Protein AF-A0ABD0RF25-F1 (afdb_monomer)

Radius of gyration: 21.56 Å; Cα contacts (8 Å, |Δi|>4): 40; chains: 1; bounding box: 48×28×46 Å

pLDDT: mean 80.98, std 17.16, range [40.94, 96.62]

Secondary structure (DSSP, 8-state):
-EETT-SPBPTTSSSB-PEEP-------SS--HHHHHHHHHHHHH-TT-----T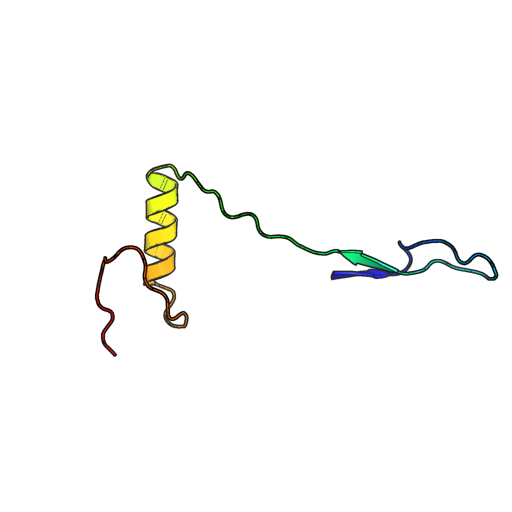T------

Mean predicted aligned error: 10.18 Å

Structure (mmCIF, N/CA/C/O backbone):
data_AF-A0ABD0RF25-F1
#
_entry.id   AF-A0ABD0RF25-F1
#
loop_
_atom_site.group_PDB
_atom_site.id
_atom_site.type_symbol
_atom_site.label_atom_id
_atom_site.label_alt_id
_atom_site.label_comp_id
_atom_site.label_asym_id
_atom_site.label_entity_id
_atom_site.label_seq_id
_atom_site.pdbx_PDB_ins_code
_atom_site.Cartn_x
_atom_site.Cartn_y
_atom_site.Cartn_z
_atom_site.occupancy
_atom_site.B_iso_or_equiv
_atom_site.auth_seq_id
_atom_site.auth_comp_id
_atom_site.auth_asym_id
_atom_site.auth_atom_id
_atom_site.pdbx_PDB_model_num
ATOM 1 N N . ILE A 1 1 ? 7.438 -5.628 -8.414 1.00 92.19 1 ILE A N 1
ATOM 2 C CA . ILE A 1 1 ? 7.156 -4.462 -9.297 1.00 92.19 1 ILE A CA 1
ATOM 3 C C . ILE A 1 1 ? 8.425 -4.154 -10.091 1.00 92.19 1 ILE A C 1
ATOM 5 O O . ILE A 1 1 ? 9.498 -4.195 -9.494 1.00 92.19 1 ILE A O 1
ATOM 9 N N . ARG A 1 2 ? 8.332 -3.896 -11.406 1.00 95.00 2 ARG A N 1
ATOM 10 C CA . ARG A 1 2 ? 9.495 -3.631 -12.277 1.00 95.00 2 ARG A CA 1
ATOM 11 C C . ARG A 1 2 ? 9.454 -2.206 -12.819 1.00 95.00 2 ARG A C 1
ATOM 13 O O . ARG A 1 2 ? 8.467 -1.819 -13.438 1.00 95.00 2 ARG A O 1
ATOM 20 N N . LEU A 1 3 ? 10.540 -1.462 -12.637 1.00 94.94 3 LEU A N 1
ATOM 21 C CA . LEU A 1 3 ? 10.746 -0.153 -13.250 1.00 94.94 3 LEU A CA 1
ATOM 22 C C . LEU A 1 3 ? 11.757 -0.300 -14.387 1.00 94.94 3 LEU A C 1
ATOM 24 O O . LEU A 1 3 ? 12.969 -0.371 -14.160 1.00 94.94 3 LEU A O 1
ATOM 28 N N . SER A 1 4 ? 11.235 -0.392 -15.608 1.00 94.19 4 SER A N 1
ATOM 29 C CA . SER A 1 4 ? 12.054 -0.648 -16.791 1.00 94.19 4 SER A CA 1
ATOM 30 C C . SER A 1 4 ? 13.004 0.530 -17.063 1.00 94.19 4 SER A C 1
ATOM 32 O O . SER A 1 4 ? 12.576 1.686 -17.011 1.00 94.19 4 SER A O 1
ATOM 34 N N . GLY A 1 5 ? 14.287 0.261 -17.317 1.00 93.69 5 GLY A N 1
ATOM 35 C CA . GLY A 1 5 ? 15.297 1.287 -17.624 1.00 93.69 5 GLY A CA 1
ATOM 36 C C . GLY A 1 5 ? 15.714 2.192 -16.452 1.00 93.69 5 GLY A C 1
ATOM 37 O O . GLY A 1 5 ? 16.384 3.200 -16.668 1.00 93.69 5 GLY A O 1
ATOM 38 N N . LYS A 1 6 ? 15.304 1.876 -15.214 1.00 95.44 6 LYS A N 1
ATOM 39 C CA . LYS A 1 6 ? 15.698 2.606 -13.986 1.00 95.44 6 LYS A CA 1
ATOM 40 C C . LYS A 1 6 ? 16.797 1.909 -13.179 1.00 95.44 6 LYS A C 1
ATOM 42 O O . LYS A 1 6 ? 17.098 2.321 -12.063 1.00 95.44 6 LYS A O 1
ATOM 47 N N . GLY A 1 7 ? 17.360 0.833 -13.716 1.00 92.12 7 GLY A N 1
ATOM 48 C CA . GLY A 1 7 ? 18.505 0.126 -13.155 1.00 92.12 7 GLY A CA 1
ATOM 49 C C . GLY A 1 7 ? 19.839 0.762 -13.552 1.00 92.12 7 GLY A C 1
ATOM 50 O O . GLY A 1 7 ? 19.905 1.890 -14.033 1.00 92.12 7 GLY A O 1
ATOM 51 N N . ILE A 1 8 ? 20.925 0.024 -13.336 1.00 94.12 8 ILE A N 1
ATOM 52 C CA . ILE A 1 8 ? 22.297 0.509 -13.549 1.00 94.12 8 ILE A CA 1
ATOM 53 C C . ILE A 1 8 ? 22.590 0.658 -15.059 1.00 94.12 8 ILE A C 1
ATOM 55 O O . ILE A 1 8 ? 22.138 -0.184 -15.845 1.00 94.12 8 ILE A O 1
ATOM 59 N N . PRO A 1 9 ? 23.328 1.704 -15.490 1.00 94.44 9 PRO A N 1
ATOM 60 C CA . PRO A 1 9 ? 23.801 1.830 -16.870 1.00 94.44 9 PRO A CA 1
ATOM 61 C C . PRO A 1 9 ? 24.719 0.668 -17.267 1.00 94.44 9 PRO A C 1
ATOM 63 O O . PRO A 1 9 ? 25.532 0.195 -16.470 1.00 94.44 9 PRO A O 1
ATOM 66 N N . ARG A 1 10 ? 24.617 0.208 -18.516 1.00 92.19 10 ARG A N 1
ATOM 67 C CA . ARG A 1 10 ? 25.481 -0.868 -19.022 1.00 92.19 10 ARG A CA 1
ATOM 68 C C . ARG A 1 10 ? 26.902 -0.347 -19.249 1.00 92.19 10 ARG A C 1
ATOM 70 O O . ARG A 1 10 ? 27.098 0.642 -19.940 1.00 92.19 10 ARG A O 1
ATOM 77 N N . VAL A 1 11 ? 27.896 -1.046 -18.697 1.00 88.56 11 VAL A N 1
ATOM 78 C CA . VAL A 1 11 ? 29.312 -0.633 -18.765 1.00 88.56 11 VAL A CA 1
ATOM 79 C C . VAL A 1 11 ? 29.902 -0.800 -20.174 1.00 88.56 11 VAL A C 1
ATOM 81 O O . VAL A 1 11 ? 30.778 -0.041 -20.567 1.00 88.56 11 VAL A O 1
ATOM 84 N N . SER A 1 12 ? 29.412 -1.767 -20.953 1.00 86.44 12 SER A N 1
ATOM 85 C CA . SER A 1 12 ? 29.950 -2.127 -22.275 1.00 86.44 12 SER A CA 1
ATOM 86 C C . SER A 1 12 ? 28.992 -1.864 -23.447 1.00 86.44 12 SER A C 1
ATOM 88 O O . SER A 1 12 ? 29.208 -2.384 -24.539 1.00 86.44 12 SER A O 1
ATOM 90 N N . GLY A 1 13 ? 27.919 -1.088 -23.257 1.00 85.25 13 GLY A N 1
ATOM 91 C CA . GLY A 1 13 ? 26.934 -0.851 -24.317 1.00 85.25 13 GLY A CA 1
ATOM 92 C C . GLY A 1 13 ? 25.925 0.249 -23.999 1.00 85.25 13 GLY A C 1
ATOM 93 O O . GLY A 1 13 ? 26.003 0.899 -22.963 1.00 85.25 13 GLY A O 1
ATOM 94 N N . TYR A 1 14 ? 24.963 0.456 -24.901 1.00 89.19 14 TYR A N 1
ATOM 95 C CA . TYR A 1 14 ? 23.931 1.481 -24.738 1.00 89.19 14 TYR A CA 1
ATOM 96 C C . TYR A 1 14 ? 22.762 0.987 -23.871 1.00 89.19 14 TYR A C 1
ATOM 98 O O . TYR A 1 14 ? 22.313 -0.155 -23.993 1.00 89.19 14 TYR A O 1
ATOM 106 N N . GLY A 1 15 ? 22.241 1.874 -23.022 1.00 91.56 15 GLY A N 1
ATOM 107 C CA . GLY A 1 15 ? 21.020 1.659 -22.247 1.00 91.56 15 GLY A CA 1
ATOM 108 C C . GLY A 1 15 ? 21.231 1.322 -20.767 1.00 91.56 15 GLY A C 1
ATOM 109 O O . GLY A 1 15 ? 22.349 1.214 -20.260 1.00 91.56 15 GLY A O 1
ATOM 110 N N . TYR A 1 16 ? 20.107 1.158 -20.073 1.00 96.44 16 TYR A N 1
ATOM 111 C CA . TYR A 1 16 ? 20.025 0.928 -18.630 1.00 96.44 16 TYR A CA 1
ATOM 112 C C . TYR A 1 16 ? 19.353 -0.413 -18.339 1.00 96.44 16 TYR A C 1
ATOM 114 O O . TYR A 1 16 ? 18.521 -0.884 -19.116 1.00 96.44 16 TYR A O 1
ATOM 122 N N . GLY A 1 17 ? 19.731 -1.040 -17.225 1.00 93.44 17 GLY A N 1
ATOM 123 C CA . GLY A 1 17 ? 19.005 -2.184 -16.676 1.00 93.44 17 GLY A CA 1
ATOM 124 C C . GLY A 1 17 ? 17.666 -1.779 -16.052 1.00 93.44 17 GLY A C 1
ATOM 125 O O . GLY A 1 17 ? 17.274 -0.613 -16.071 1.00 93.44 17 GLY A O 1
ATOM 126 N N . ASP A 1 18 ? 16.990 -2.740 -15.428 1.00 96.12 18 ASP A N 1
ATOM 127 C CA . ASP A 1 18 ? 15.717 -2.516 -14.740 1.00 96.12 18 ASP A CA 1
ATOM 128 C C . ASP A 1 18 ? 15.915 -2.457 -13.226 1.00 96.12 18 ASP A C 1
ATOM 130 O O . ASP A 1 18 ? 16.792 -3.122 -12.671 1.00 96.12 18 ASP A O 1
ATOM 134 N N . HIS A 1 19 ? 15.074 -1.679 -12.549 1.00 96.62 19 HIS A N 1
ATOM 135 C CA . HIS A 1 19 ? 15.032 -1.644 -11.093 1.00 96.62 19 HIS A CA 1
ATOM 136 C C . HIS A 1 19 ? 13.867 -2.498 -10.586 1.00 96.62 19 HIS A C 1
ATOM 138 O O . HIS A 1 19 ? 12.709 -2.285 -10.961 1.00 96.62 19 HIS A O 1
AT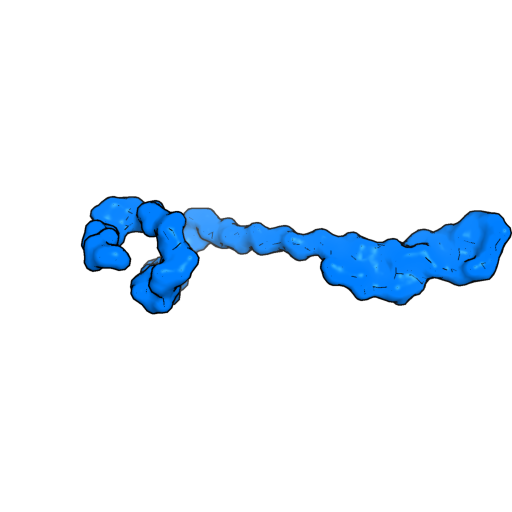OM 144 N N . TYR A 1 20 ? 14.175 -3.464 -9.725 1.00 96.12 20 TYR A N 1
ATOM 145 C CA . TYR A 1 20 ? 13.189 -4.351 -9.118 1.00 96.12 20 TYR A CA 1
ATOM 146 C C . 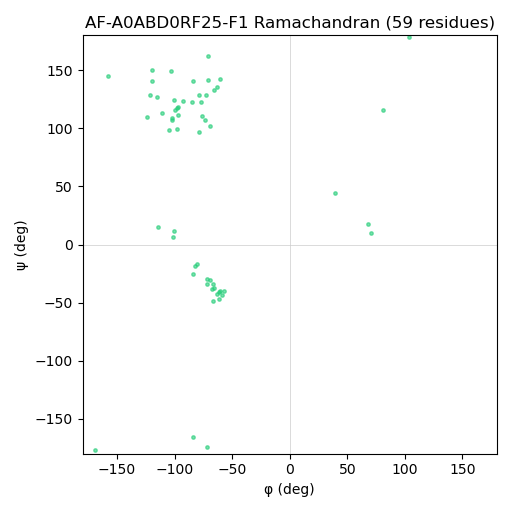TYR A 1 20 ? 12.834 -3.851 -7.722 1.00 96.12 20 TYR A C 1
ATOM 148 O O . TYR A 1 20 ? 13.678 -3.790 -6.833 1.00 96.12 20 TYR A O 1
ATOM 156 N N . VAL A 1 21 ? 11.565 -3.489 -7.538 1.00 95.81 21 VAL A N 1
ATOM 157 C CA . VAL A 1 21 ? 11.054 -2.999 -6.257 1.00 95.81 21 VAL A CA 1
ATOM 158 C C . VAL A 1 21 ? 10.480 -4.164 -5.459 1.00 95.81 21 VAL A C 1
ATOM 160 O O . VAL A 1 21 ? 9.547 -4.843 -5.912 1.00 95.81 21 VAL A O 1
ATOM 163 N N . HIS A 1 22 ? 11.012 -4.333 -4.249 1.00 93.44 22 HIS A N 1
ATOM 164 C CA . HIS A 1 22 ? 10.510 -5.247 -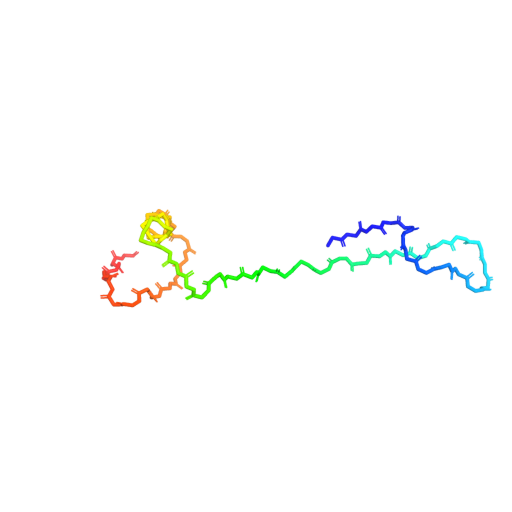3.228 1.00 93.44 22 HIS A CA 1
ATOM 165 C C . HIS A 1 22 ? 9.618 -4.476 -2.254 1.00 93.44 22 HIS A C 1
ATOM 167 O O . HIS A 1 22 ? 10.091 -3.629 -1.498 1.00 93.44 22 HIS A O 1
ATOM 173 N N . VAL A 1 23 ? 8.317 -4.762 -2.274 1.00 91.94 23 VAL A N 1
ATOM 174 C CA . VAL A 1 23 ? 7.368 -4.159 -1.334 1.00 91.94 23 VAL A CA 1
ATOM 175 C C . VAL A 1 23 ? 7.369 -4.983 -0.054 1.00 91.94 23 VAL A C 1
ATOM 177 O O . VAL A 1 23 ? 7.108 -6.183 -0.087 1.00 91.94 23 VAL A O 1
ATOM 180 N N . LYS A 1 24 ? 7.657 -4.338 1.077 1.00 91.38 24 LYS A N 1
ATOM 181 C CA . LYS A 1 24 ? 7.577 -4.955 2.402 1.00 91.38 24 LYS A CA 1
ATOM 182 C C . LYS A 1 24 ? 6.426 -4.334 3.175 1.00 91.38 24 LYS A C 1
ATOM 184 O O . LYS A 1 24 ? 6.488 -3.163 3.544 1.00 91.38 24 LYS A O 1
ATOM 189 N N . ILE A 1 25 ? 5.399 -5.130 3.447 1.00 87.00 25 ILE A N 1
ATOM 190 C CA . ILE A 1 25 ? 4.280 -4.701 4.284 1.00 87.00 25 ILE A CA 1
ATOM 191 C C . ILE A 1 25 ? 4.738 -4.752 5.744 1.00 87.00 25 ILE A C 1
ATOM 193 O O . ILE A 1 25 ? 5.203 -5.783 6.232 1.00 87.00 25 ILE A O 1
ATOM 197 N N . LYS A 1 26 ? 4.648 -3.617 6.441 1.00 87.19 26 LYS A N 1
ATOM 198 C CA . LYS A 1 26 ? 4.952 -3.517 7.870 1.00 87.19 26 LYS A CA 1
ATOM 199 C C . LYS A 1 26 ? 3.644 -3.478 8.645 1.00 87.19 26 LYS A C 1
ATOM 201 O O . LYS A 1 26 ? 2.956 -2.462 8.633 1.00 87.19 26 LYS A O 1
ATOM 206 N N . ILE A 1 27 ? 3.346 -4.560 9.355 1.00 86.25 27 ILE A N 1
ATOM 207 C CA . ILE A 1 27 ? 2.188 -4.609 10.245 1.00 86.25 27 ILE A CA 1
ATOM 208 C C . ILE A 1 27 ? 2.527 -3.873 11.554 1.00 86.25 27 ILE A C 1
ATOM 210 O O . ILE A 1 27 ? 3.591 -4.123 12.141 1.00 86.25 27 ILE A O 1
ATOM 214 N N . PRO A 1 28 ? 1.684 -2.928 12.006 1.00 85.81 28 PRO A N 1
ATOM 215 C CA . PRO A 1 28 ? 1.870 -2.258 13.288 1.00 85.81 28 PRO A CA 1
ATOM 216 C C . PRO A 1 28 ? 1.760 -3.258 14.446 1.00 85.81 28 PRO A C 1
ATOM 218 O O . PRO A 1 28 ? 0.859 -4.088 14.486 1.00 85.81 28 PRO A O 1
ATOM 221 N N . LYS A 1 29 ? 2.684 -3.166 15.411 1.00 85.75 29 LYS A N 1
ATOM 222 C CA . LYS A 1 29 ? 2.693 -4.039 16.602 1.00 85.75 29 LYS A CA 1
ATOM 223 C C . LYS A 1 29 ? 1.773 -3.547 17.718 1.00 85.75 29 LYS A C 1
ATOM 225 O O . LYS A 1 29 ? 1.354 -4.332 18.557 1.00 85.75 29 LYS A O 1
ATOM 230 N N . MET A 1 30 ? 1.510 -2.245 17.747 1.00 89.38 30 MET A N 1
ATOM 231 C CA . MET A 1 3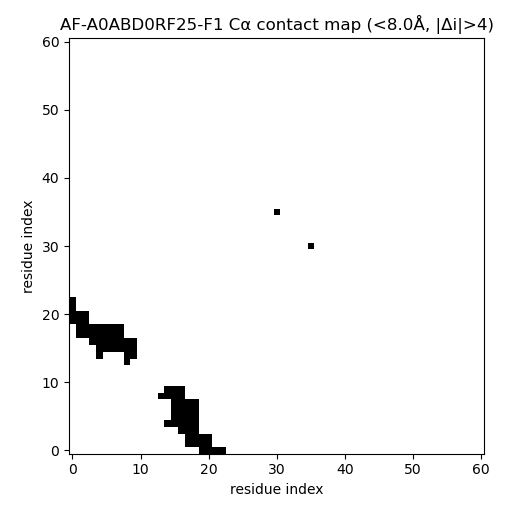0 ? 0.641 -1.599 18.723 1.00 89.38 30 MET A CA 1
ATOM 232 C C . MET A 1 30 ? -0.473 -0.906 17.957 1.00 89.38 30 MET A C 1
ATOM 234 O O . MET A 1 30 ? -0.206 -0.1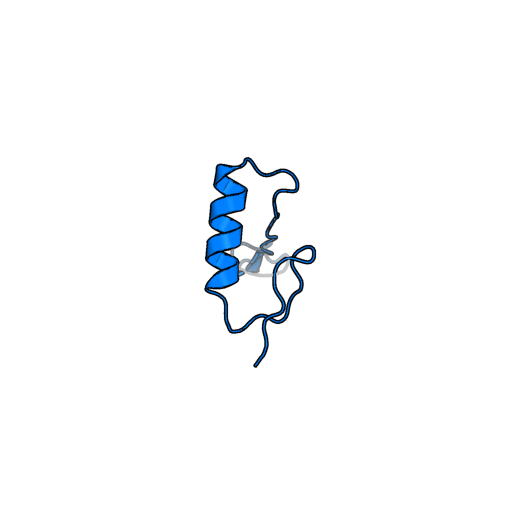69 17.008 1.00 89.38 30 MET A O 1
ATOM 238 N N . LEU A 1 31 ? -1.705 -1.181 18.362 1.00 88.62 31 LEU A N 1
ATOM 239 C CA . LEU A 1 31 ? -2.916 -0.670 17.740 1.00 88.62 31 LEU A CA 1
ATOM 240 C C . LEU A 1 31 ? -3.683 0.138 18.778 1.00 88.62 31 LEU A C 1
ATOM 242 O O . LEU A 1 31 ? -3.763 -0.272 19.937 1.00 88.62 31 LEU A O 1
ATOM 246 N N . THR A 1 32 ? -4.266 1.254 18.353 1.00 92.69 32 THR A N 1
ATOM 247 C CA . THR A 1 32 ? -5.304 1.927 19.140 1.00 92.69 32 THR A CA 1
ATOM 248 C C . THR A 1 32 ? -6.593 1.104 19.115 1.00 92.69 32 THR A C 1
ATOM 250 O O . THR A 1 32 ? -6.788 0.271 18.225 1.00 92.69 32 THR A O 1
ATOM 253 N N . ASP A 1 33 ? -7.508 1.359 20.051 1.00 91.56 33 ASP A N 1
ATOM 254 C CA . ASP A 1 33 ? -8.768 0.607 20.149 1.00 91.56 33 ASP A CA 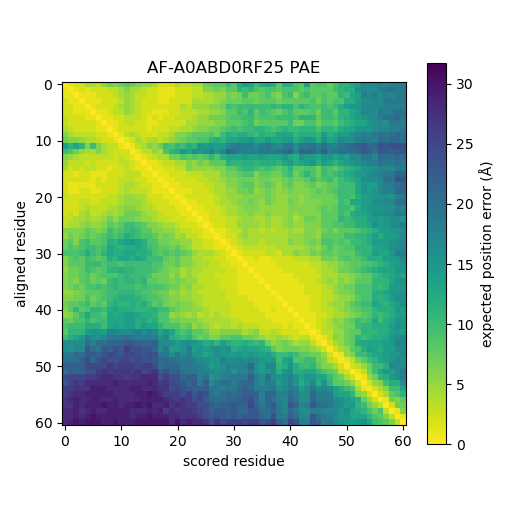1
ATOM 255 C C . ASP A 1 33 ? -9.585 0.667 18.852 1.00 91.56 33 ASP A C 1
ATOM 257 O O . ASP A 1 33 ? -10.082 -0.351 18.373 1.00 91.56 33 ASP A O 1
ATOM 261 N N . ARG A 1 34 ? -9.628 1.839 18.205 1.00 91.38 34 ARG A N 1
ATOM 262 C CA . ARG A 1 34 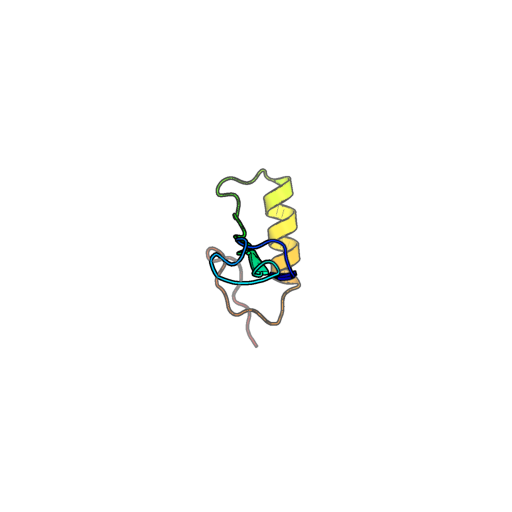? -10.295 2.012 16.906 1.00 91.38 34 ARG A CA 1
ATOM 263 C C . ARG A 1 34 ? -9.649 1.177 15.800 1.00 91.38 34 ARG A C 1
ATOM 265 O O . ARG A 1 34 ? -10.359 0.598 14.986 1.00 91.38 34 ARG A O 1
ATOM 272 N N . GLN A 1 35 ? -8.318 1.130 15.738 1.00 88.31 35 GLN A N 1
ATOM 273 C CA . GLN A 1 35 ? -7.615 0.341 14.720 1.00 88.31 35 GLN A CA 1
ATOM 274 C C . GLN A 1 35 ? -7.826 -1.159 14.935 1.00 88.31 35 GLN A C 1
ATOM 276 O O . GLN A 1 35 ? -8.000 -1.896 13.969 1.00 88.31 35 GLN A O 1
ATOM 281 N N . ARG A 1 36 ? -7.845 -1.602 16.197 1.00 87.69 36 ARG A N 1
ATOM 282 C CA . ARG A 1 36 ? -8.147 -2.988 16.558 1.00 87.69 36 ARG A CA 1
ATOM 283 C C . ARG A 1 36 ? -9.559 -3.380 16.129 1.00 87.69 36 ARG A C 1
ATOM 285 O O . ARG A 1 36 ? -9.708 -4.426 15.513 1.00 87.69 36 ARG A O 1
ATOM 292 N N . ALA A 1 37 ? -10.554 -2.536 16.403 1.00 88.81 37 ALA A N 1
ATOM 293 C CA . ALA A 1 37 ? -11.939 -2.799 16.020 1.00 88.81 37 ALA A CA 1
ATOM 294 C C . ALA A 1 37 ? -12.099 -2.970 14.499 1.00 88.81 37 ALA A C 1
ATOM 296 O O . ALA A 1 37 ? -12.743 -3.913 14.059 1.00 88.81 37 ALA A O 1
ATOM 297 N N . LEU A 1 38 ? -11.448 -2.115 13.699 1.00 90.12 38 LEU A N 1
ATOM 298 C CA . LEU A 1 38 ? -11.479 -2.209 12.232 1.00 90.12 38 LEU A CA 1
ATOM 299 C C . LEU A 1 38 ? -10.796 -3.474 11.695 1.00 90.12 38 LEU A C 1
ATOM 301 O O . LEU A 1 38 ? -11.244 -4.047 10.709 1.00 90.12 38 LEU A O 1
ATOM 305 N N . LEU A 1 39 ? -9.698 -3.899 12.322 1.00 86.75 39 LEU A N 1
ATOM 306 C CA . LEU A 1 39 ? -9.019 -5.136 11.935 1.00 86.75 39 LEU A CA 1
ATOM 307 C C . LEU A 1 39 ? -9.824 -6.378 12.331 1.00 86.75 39 LEU A C 1
ATOM 309 O O . LEU A 1 39 ? -9.798 -7.356 11.598 1.00 86.75 39 LEU A O 1
ATOM 313 N N . MET A 1 40 ? -10.539 -6.337 13.460 1.00 84.19 40 MET A N 1
ATOM 314 C CA . MET A 1 40 ? -11.443 -7.413 13.876 1.00 84.19 40 MET A CA 1
ATOM 315 C C . MET A 1 40 ? -12.629 -7.539 12.924 1.00 84.19 40 MET A C 1
ATOM 317 O O . MET A 1 40 ? -12.860 -8.631 12.426 1.00 84.19 40 MET A O 1
ATOM 321 N N . SER A 1 41 ? -13.305 -6.432 12.597 1.00 86.81 41 SER A N 1
ATOM 322 C CA . SER A 1 41 ? -14.418 -6.472 11.641 1.00 86.81 41 SER A CA 1
ATOM 323 C C . SER A 1 41 ? -13.968 -6.971 10.267 1.00 86.81 41 SER A C 1
ATOM 325 O O . SER A 1 41 ? -14.648 -7.771 9.648 1.00 86.81 41 SER A O 1
ATOM 327 N N . TYR A 1 42 ? -12.785 -6.544 9.805 1.00 85.88 42 TYR A N 1
ATOM 328 C CA . TYR A 1 42 ? -12.214 -7.048 8.555 1.00 85.88 42 TYR A CA 1
ATOM 329 C C . TYR A 1 42 ? -11.944 -8.561 8.603 1.00 85.88 42 TYR A C 1
ATOM 331 O O . TYR A 1 42 ? -12.204 -9.256 7.630 1.00 85.88 42 TYR A O 1
ATOM 339 N N . ALA A 1 43 ? -11.430 -9.069 9.726 1.00 84.38 43 ALA A N 1
ATOM 340 C CA . ALA A 1 43 ? -11.143 -10.491 9.894 1.00 84.38 43 ALA A CA 1
ATOM 341 C C . ALA A 1 43 ? -12.414 -11.353 9.970 1.00 84.38 43 ALA A C 1
ATOM 343 O O . ALA A 1 43 ? -12.381 -12.500 9.546 1.00 84.38 43 ALA A O 1
ATOM 344 N N . GLU A 1 44 ? -13.520 -10.819 10.495 1.00 82.06 44 GLU A N 1
ATOM 345 C CA . GLU A 1 44 ? -14.823 -11.502 10.496 1.00 82.06 44 GLU A CA 1
ATOM 346 C C . GLU A 1 44 ? -15.387 -11.670 9.076 1.00 82.06 44 GLU A C 1
ATOM 348 O O . GLU A 1 44 ? -16.017 -12.685 8.784 1.00 82.06 44 GLU A O 1
ATOM 353 N N . ASP A 1 45 ? -15.130 -10.701 8.193 1.00 83.94 45 ASP A N 1
ATOM 354 C CA . ASP A 1 45 ? -15.588 -10.721 6.801 1.00 83.94 45 ASP A CA 1
ATOM 355 C C . ASP A 1 45 ? -14.675 -11.554 5.869 1.00 83.94 45 ASP A C 1
ATOM 357 O O . ASP A 1 45 ? -15.095 -11.938 4.772 1.00 83.94 45 ASP A O 1
ATOM 361 N N . GLU A 1 46 ? -13.429 -11.850 6.264 1.00 81.56 46 GLU A N 1
ATOM 362 C CA . GLU A 1 46 ? -12.517 -12.700 5.484 1.00 81.56 46 GLU A CA 1
ATOM 363 C C . GLU A 1 46 ? -12.835 -14.194 5.667 1.00 81.56 46 GLU A C 1
ATOM 365 O O . GLU A 1 46 ? -12.365 -14.849 6.593 1.00 81.56 46 GLU A O 1
ATOM 370 N N . ALA A 1 47 ? -13.596 -14.757 4.727 1.00 70.75 47 ALA A N 1
ATOM 371 C CA . ALA A 1 47 ? -13.965 -16.177 4.728 1.00 70.75 47 ALA A CA 1
ATOM 372 C C . ALA A 1 47 ? -12.876 -17.130 4.183 1.00 70.75 47 ALA A C 1
ATOM 374 O O . ALA A 1 47 ? -12.944 -18.331 4.423 1.00 70.75 47 ALA A O 1
ATOM 375 N N . ASP A 1 48 ? -11.877 -16.613 3.459 1.00 70.38 48 ASP A N 1
ATOM 376 C CA . ASP A 1 48 ? -10.897 -17.420 2.704 1.00 70.38 48 ASP A CA 1
ATOM 377 C C . ASP A 1 48 ? -9.537 -17.587 3.416 1.00 70.38 48 ASP A C 1
ATOM 379 O O . ASP A 1 48 ? -8.559 -18.035 2.808 1.00 70.38 48 ASP A O 1
ATOM 383 N N . VAL A 1 49 ? -9.434 -17.220 4.699 1.00 65.88 49 VAL A N 1
ATOM 384 C CA . VAL A 1 49 ? -8.165 -17.260 5.444 1.00 65.88 49 VAL A CA 1
ATOM 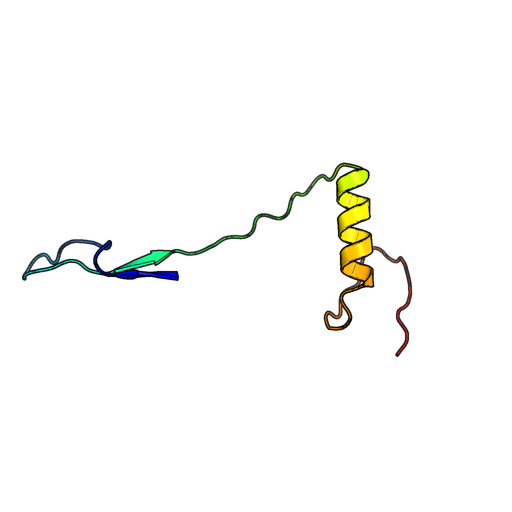385 C C . VAL A 1 49 ? -8.296 -18.111 6.707 1.00 65.88 49 VAL A C 1
ATOM 387 O O . VAL A 1 49 ? -8.906 -17.708 7.692 1.00 65.88 49 VAL A O 1
ATOM 390 N N . GLU A 1 50 ? -7.654 -19.282 6.718 1.00 55.94 50 GLU A N 1
ATOM 391 C CA . GLU A 1 50 ? -7.502 -20.084 7.936 1.00 55.94 50 GLU A CA 1
ATOM 392 C C . GLU A 1 50 ? -6.467 -19.435 8.869 1.00 55.94 50 GLU A C 1
ATOM 394 O O . GLU A 1 50 ? -5.256 -19.466 8.626 1.00 55.94 50 GLU A O 1
ATOM 399 N N . GLY A 1 51 ? -6.934 -18.838 9.965 1.00 59.84 51 GLY A N 1
ATOM 400 C CA . GLY A 1 51 ? -6.072 -18.264 10.992 1.00 59.84 51 GLY A CA 1
ATOM 401 C C . GLY A 1 51 ? -6.776 -18.128 12.339 1.00 59.84 51 GLY A C 1
ATOM 402 O O . GLY A 1 51 ? -7.962 -17.836 12.419 1.00 59.84 51 GLY A O 1
ATOM 403 N N . THR A 1 52 ? -6.038 -18.327 13.431 1.00 52.56 52 THR A N 1
ATOM 404 C CA . THR A 1 52 ? -6.544 -18.130 14.798 1.00 52.56 52 THR A CA 1
ATOM 405 C C . THR A 1 52 ? -6.163 -16.751 15.326 1.00 52.56 52 THR A C 1
ATOM 407 O O . THR A 1 52 ? -4.978 -16.471 15.524 1.00 52.56 52 THR A O 1
ATOM 410 N N . VAL A 1 53 ? -7.150 -15.909 15.639 1.00 51.28 53 VAL A N 1
ATOM 411 C CA . VAL A 1 53 ? -6.934 -14.639 16.350 1.00 51.28 53 VAL A CA 1
ATOM 412 C C . VAL A 1 53 ? -7.242 -14.840 17.835 1.00 51.28 53 VAL A C 1
ATOM 414 O O . VAL A 1 53 ? -8.396 -14.848 18.242 1.00 51.28 53 VAL A O 1
ATOM 417 N N . ASN A 1 54 ? -6.198 -15.023 18.653 1.00 50.31 54 ASN A N 1
ATOM 418 C CA . ASN A 1 54 ? -6.228 -14.951 20.127 1.00 50.31 54 ASN A CA 1
ATOM 419 C C . ASN A 1 54 ? -7.476 -15.548 20.821 1.00 50.31 54 ASN A C 1
ATOM 421 O O . ASN A 1 54 ? -8.013 -14.946 21.748 1.00 50.31 54 ASN A O 1
ATOM 425 N N . GLY A 1 55 ? -7.930 -16.730 20.394 1.00 53.16 55 GLY A N 1
ATOM 426 C CA . GLY A 1 55 ? -8.974 -17.487 21.093 1.00 53.16 55 GLY A CA 1
ATOM 427 C C . GLY A 1 55 ? -10.378 -16.872 21.082 1.00 53.16 55 GLY A C 1
ATOM 428 O O . GLY A 1 55 ? -11.195 -17.279 21.906 1.00 53.16 55 GLY A O 1
ATOM 429 N N . VAL A 1 56 ? -10.682 -15.927 20.185 1.00 52.62 56 VAL A N 1
ATOM 430 C CA . VAL A 1 56 ? -12.050 -15.412 20.022 1.00 52.62 56 VAL A CA 1
ATOM 431 C C . VAL A 1 56 ? -12.678 -16.045 18.783 1.00 52.62 56 VAL A C 1
ATOM 433 O O . VAL A 1 56 ? -12.327 -15.725 17.654 1.00 52.62 56 VAL A O 1
ATOM 436 N N . THR A 1 57 ? -13.610 -16.951 19.079 1.00 41.28 57 THR A N 1
ATOM 437 C CA . THR A 1 57 ? -14.574 -17.623 18.198 1.00 41.28 57 THR A CA 1
ATOM 438 C C . THR A 1 57 ? -14.051 -18.815 17.392 1.00 41.28 57 THR A C 1
ATOM 440 O O . THR A 1 57 ? -13.202 -18.715 16.513 1.00 41.28 57 THR A O 1
ATOM 443 N N . SER A 1 58 ? -14.620 -19.981 17.704 1.00 42.78 58 SER A N 1
ATOM 444 C CA . SER A 1 58 ? -14.579 -21.186 16.882 1.00 42.78 58 SER A CA 1
ATOM 445 C C . SER A 1 58 ? -15.426 -20.961 15.632 1.00 42.78 58 SER A C 1
ATOM 447 O O . SER A 1 58 ? -16.651 -21.057 15.702 1.00 42.78 58 SER A O 1
ATOM 449 N N . THR A 1 59 ? -14.808 -20.682 14.490 1.00 44.38 59 THR A N 1
ATOM 450 C CA . THR A 1 59 ? -15.525 -20.784 13.217 1.00 44.38 59 THR A CA 1
ATOM 451 C C . THR A 1 59 ? -15.647 -22.267 12.876 1.00 44.38 59 THR A C 1
ATOM 453 O O . THR A 1 59 ? -14.655 -22.954 12.651 1.00 44.38 59 THR A O 1
ATOM 456 N N . THR A 1 60 ? -16.875 -22.780 12.946 1.00 40.94 60 THR A N 1
ATOM 457 C CA . THR A 1 60 ? -17.255 -24.101 12.437 1.00 40.94 60 THR A CA 1
ATOM 458 C C . THR A 1 60 ? -17.910 -23.896 11.079 1.00 40.94 60 THR A C 1
ATOM 460 O O . THR A 1 60 ? -18.971 -23.275 11.042 1.00 40.94 60 THR A O 1
ATOM 463 N N . ALA A 1 61 ? -17.278 -24.412 10.023 1.00 41.06 61 ALA A N 1
ATOM 464 C CA . ALA A 1 61 ? -17.842 -25.094 8.847 1.00 41.06 61 ALA A CA 1
ATOM 465 C C . ALA A 1 61 ? -16.840 -25.019 7.691 1.00 41.06 61 ALA A C 1
ATOM 467 O O . ALA A 1 61 ? -16.557 -23.888 7.244 1.00 41.06 61 ALA A O 1
#

Solvent-accessible surface area (backbone atoms only — not comparable to full-atom values): 4251 Å² total; per-residue (Å²): 94,80,40,80,58,66,29,62,68,47,92,89,56,89,60,46,36,60,30,78,53,83,85,78,90,80,80,78,92,74,72,55,72,70,57,48,52,54,53,50,55,51,55,73,69,48,84,89,63,94,76,86,64,90,89,68,77,88,85,84,130

Foldseek 3Di:
DKAAQPADADPPDDGHHIDDDDDDDDDDPDDDPVRVVVVVVVVVVPPPDDDDDPPPDDDDD

Organism: Cirrhinus mrigala (NCBI:txid683832)

InterPro domains:
  IPR008971 HSP40/DnaJ peptide-binding [SSF49493] (1-39)
  IPR051938 Apoptosis and cytoskeleton modulation protein [PTHR44145] (1-59)

Sequence (61 aa):
IRLSGKGIPRVSGYGYGDHYVHVKIKIPKMLTDRQRALLMSYAEDEADVEGTVNGVTSTTA